Protein AF-A0A535GN02-F1 (afdb_monomer)

Radius of gyration: 14.72 Å; Cα contacts (8 Å, |Δi|>4): 194; chains: 1; bounding box: 37×30×34 Å

Mean predicted aligned error: 3.52 Å

Nearest PDB structures (foldseek):
  8jsv-assembly5_J  TM=8.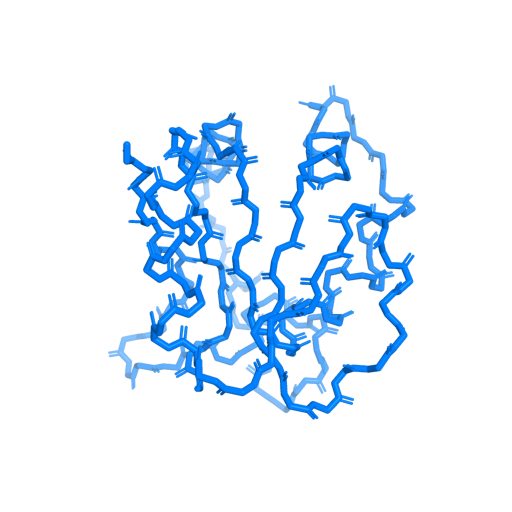500E-01  e=1.283E-09  Leptospira interrogans serovar Pomona
  5ecx-assembly1_B  TM=6.253E-01  e=2.350E-04  Klebsiella pneumoniae
  8e4f-assembly1_A  TM=6.408E-01  e=5.721E-03  Wuchereria bancrofti
  8wgm-assembly1_A  TM=6.566E-01  e=9.027E-03  Plasmodium falciparum VS/1
  8jfd-assembly1_A  TM=4.266E-01  e=1.028E-02  Plasmodium falciparum

Foldseek 3Di:
DEDEDEDFDADPVGDGPACCCLLVDPPHVVVVVDDPPPVNVVVVLVVLVQAQEEEEEPSVLVSCLVPLVPDDDPSCSSVSVLPHAYEYEDPPDDDRPRPNYDYDDDPPVVVVVVVRVPDYTYHYYHDDPD

pLDDT: mean 92.56, std 4.58, range [66.94, 98.44]

Solvent-accessible surface area (backbone atoms only — not comparable to full-atom values): 7528 Å² total; per-residue (Å²): 95,33,45,80,41,82,53,77,67,67,47,98,89,68,53,56,66,38,39,73,30,79,71,68,48,99,71,32,30,61,53,66,77,53,84,66,55,76,66,46,52,47,47,57,51,55,50,60,69,62,38,52,28,40,41,28,22,55,66,48,44,52,47,44,52,77,50,45,84,80,46,81,57,96,86,44,56,33,59,50,63,54,67,30,45,31,41,31,52,38,91,78,78,85,78,80,83,48,67,57,59,44,75,46,60,82,62,58,69,60,53,52,51,52,48,32,55,74,33,68,56,27,33,36,26,73,29,49,99,120

Secondary structure (DSSP, 8-state):
--EEEE-----TT---S-TTSTT--TT--SGGGS--HHHHHHHHHHHHHHEEEEEEEHHHHHHHHHHGGG---TTSHHHHHHHS-EEEE-SS-----STTEEEE-S-HHHHHHHHHHH--SEEEE-----

Structure (mmCIF, N/CA/C/O backbone):
data_AF-A0A535GN02-F1
#
_entry.id   AF-A0A535GN02-F1
#
loop_
_atom_site.group_PDB
_atom_site.id
_atom_site.type_symbol
_atom_site.label_atom_id
_atom_site.label_alt_id
_atom_site.label_comp_id
_atom_site.label_asym_id
_atom_site.label_entity_id
_atom_site.label_seq_id
_atom_site.pdbx_PDB_ins_code
_atom_site.Cartn_x
_atom_site.Cartn_y
_atom_site.Car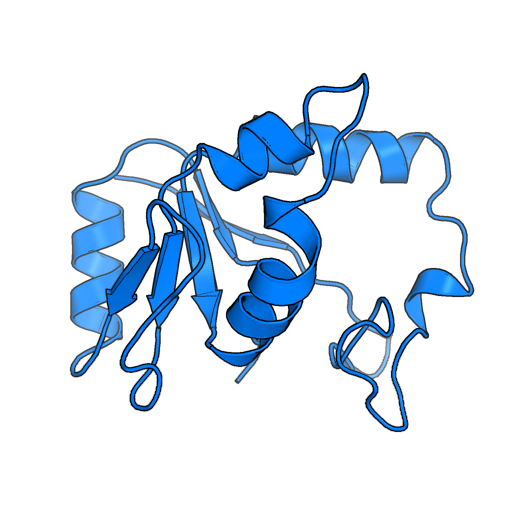tn_z
_atom_site.occupancy
_atom_site.B_iso_or_equiv
_atom_site.auth_seq_id
_atom_site.auth_comp_id
_atom_site.auth_asym_id
_atom_site.auth_atom_id
_atom_site.pdbx_PDB_model_num
ATOM 1 N N . MET A 1 1 ? -12.490 14.076 8.688 1.00 87.06 1 MET A N 1
ATOM 2 C CA . MET A 1 1 ? -12.751 12.905 7.842 1.00 87.06 1 MET A CA 1
ATOM 3 C C . MET A 1 1 ? -11.614 12.779 6.851 1.00 87.06 1 MET A C 1
ATOM 5 O O . MET A 1 1 ? -11.317 13.751 6.163 1.00 87.06 1 MET A O 1
ATOM 9 N N . GLY A 1 2 ? -10.966 11.622 6.834 1.00 94.69 2 GLY A N 1
ATOM 10 C CA . GLY A 1 2 ? -9.912 11.276 5.897 1.00 94.69 2 GLY A CA 1
ATOM 11 C C . GLY A 1 2 ? -10.443 11.029 4.486 1.00 94.69 2 GLY A C 1
ATOM 12 O O . GLY A 1 2 ? -11.639 10.800 4.260 1.00 94.69 2 GLY A O 1
ATOM 13 N N . ARG A 1 3 ? -9.529 11.088 3.524 1.00 97.06 3 ARG A N 1
ATOM 14 C CA . ARG A 1 3 ? -9.770 10.823 2.109 1.00 97.06 3 ARG A CA 1
ATOM 15 C C . ARG A 1 3 ? -9.206 9.450 1.776 1.00 97.06 3 ARG A C 1
ATOM 17 O O . ARG A 1 3 ? -8.031 9.203 2.009 1.00 97.06 3 ARG A O 1
ATOM 24 N N . ILE A 1 4 ? -10.041 8.568 1.237 1.00 96.75 4 ILE A N 1
ATOM 25 C CA . ILE A 1 4 ? -9.568 7.285 0.709 1.00 96.75 4 ILE A CA 1
ATOM 26 C C . ILE A 1 4 ? -9.008 7.545 -0.686 1.00 96.75 4 ILE A C 1
ATOM 28 O O . ILE A 1 4 ? -9.685 8.159 -1.515 1.00 96.75 4 ILE A O 1
ATOM 32 N N . VAL A 1 5 ? -7.778 7.102 -0.915 1.00 97.06 5 VAL A N 1
ATOM 33 C CA . VAL A 1 5 ? -7.063 7.228 -2.186 1.00 97.06 5 VAL A CA 1
ATOM 34 C C . VAL A 1 5 ? -6.751 5.827 -2.668 1.00 97.06 5 VAL A C 1
ATOM 36 O O . VAL A 1 5 ? -6.066 5.087 -1.974 1.00 97.06 5 VAL A O 1
ATOM 39 N N . VAL A 1 6 ? -7.281 5.453 -3.826 1.00 95.62 6 VAL A N 1
ATOM 40 C CA . VAL A 1 6 ? -6.993 4.159 -4.447 1.00 95.62 6 VAL A CA 1
ATOM 41 C C . VAL A 1 6 ? -5.963 4.391 -5.538 1.00 95.62 6 VAL A C 1
ATOM 43 O O . VAL A 1 6 ? -6.206 5.197 -6.437 1.00 95.62 6 VAL A O 1
ATOM 46 N N . SER A 1 7 ? -4.831 3.703 -5.437 1.00 94.25 7 SER A N 1
ATOM 47 C CA . SER A 1 7 ? -3.739 3.776 -6.400 1.00 94.25 7 SER A CA 1
ATOM 48 C C . SER A 1 7 ? -3.278 2.379 -6.760 1.00 94.25 7 SER A C 1
ATOM 50 O O . SER A 1 7 ? -2.771 1.641 -5.917 1.00 94.25 7 SER A O 1
ATOM 52 N N . GLU A 1 8 ? -3.512 2.013 -8.015 1.00 91.00 8 GLU A N 1
ATOM 53 C CA . GLU A 1 8 ? -3.422 0.641 -8.493 1.00 91.00 8 GLU A CA 1
ATOM 54 C C . GLU A 1 8 ? -2.710 0.595 -9.841 1.00 91.00 8 GLU A C 1
ATOM 56 O O . GLU A 1 8 ? -2.945 1.420 -10.729 1.00 91.00 8 GLU A O 1
ATOM 61 N N . PHE A 1 9 ? -1.888 -0.434 -10.016 1.00 91.88 9 PHE A N 1
ATOM 62 C CA . PHE A 1 9 ? -1.456 -0.860 -11.337 1.00 91.88 9 PHE A CA 1
ATOM 63 C C . PHE A 1 9 ? -2.583 -1.662 -11.986 1.00 91.88 9 PHE A C 1
ATOM 65 O O . PHE A 1 9 ? -3.100 -2.601 -11.385 1.00 91.88 9 PHE A O 1
ATOM 72 N N . VAL A 1 10 ? -2.938 -1.332 -13.229 1.00 93.00 10 VAL A N 1
ATOM 73 C CA . VAL A 1 10 ? -3.950 -2.075 -13.988 1.00 93.00 10 VAL A CA 1
ATOM 74 C C . VAL A 1 10 ? -3.559 -2.198 -15.461 1.00 93.00 10 VAL A C 1
ATOM 76 O O . VAL A 1 10 ? -3.120 -1.229 -16.083 1.00 93.00 10 VAL A O 1
ATOM 79 N N . THR A 1 11 ? -3.694 -3.395 -16.029 1.00 92.75 11 THR A N 1
ATOM 80 C CA . THR A 1 11 ? -3.584 -3.611 -17.478 1.00 92.75 11 THR A CA 1
ATOM 81 C C . THR A 1 11 ? -4.845 -3.126 -18.202 1.00 92.75 11 THR A C 1
ATOM 83 O O . THR A 1 11 ? -5.896 -2.928 -17.597 1.00 92.75 11 THR A O 1
ATOM 86 N N . VAL A 1 12 ? -4.783 -2.964 -19.528 1.00 94.62 12 VAL A N 1
ATOM 87 C CA . VAL A 1 12 ? -5.938 -2.509 -20.335 1.00 94.62 12 VAL A CA 1
ATOM 88 C C . VAL A 1 12 ? -7.145 -3.454 -20.218 1.00 94.62 12 VAL A C 1
ATOM 90 O O . VAL A 1 12 ? -8.288 -3.009 -20.280 1.00 94.62 12 VAL A O 1
ATOM 93 N N . ASP A 1 13 ? -6.900 -4.747 -20.017 1.00 93.75 13 ASP A N 1
ATOM 94 C CA . ASP A 1 13 ? -7.910 -5.790 -19.821 1.00 93.75 13 ASP A CA 1
ATOM 95 C C . ASP A 1 13 ? -8.261 -6.050 -18.342 1.00 93.75 13 ASP A C 1
ATOM 97 O O . ASP A 1 13 ? -9.014 -6.975 -18.040 1.00 93.75 13 ASP A O 1
ATOM 101 N N . GLY A 1 14 ? -7.780 -5.209 -17.419 1.00 92.19 14 GLY A N 1
ATOM 102 C CA . GLY A 1 14 ? -8.243 -5.172 -16.028 1.00 92.19 14 GLY A CA 1
ATOM 103 C C . GLY A 1 14 ? -7.490 -6.072 -15.044 1.00 92.19 14 GLY A C 1
ATOM 104 O O . GLY A 1 14 ? -8.024 -6.387 -13.981 1.00 92.19 14 GLY A O 1
ATOM 105 N N . VAL A 1 15 ? -6.265 -6.495 -15.355 1.00 90.81 15 VAL A N 1
ATOM 106 C CA . VAL A 1 15 ? -5.420 -7.290 -14.451 1.00 90.81 15 VAL A CA 1
ATOM 107 C C . VAL A 1 15 ? -4.636 -6.370 -13.512 1.00 90.81 15 VAL A C 1
ATOM 109 O O . VAL A 1 15 ? -3.922 -5.479 -13.960 1.00 90.81 15 VAL A O 1
ATOM 112 N N . MET A 1 16 ? -4.755 -6.619 -12.205 1.00 91.25 16 MET A N 1
ATOM 113 C CA . MET A 1 16 ? -4.037 -5.911 -11.126 1.00 91.25 16 MET A CA 1
ATOM 114 C C . MET A 1 16 ? -3.150 -6.859 -10.303 1.00 91.25 16 MET A C 1
ATOM 116 O O . MET A 1 16 ? -2.490 -6.445 -9.358 1.00 91.25 16 MET A O 1
ATOM 120 N N . GLU A 1 17 ? -3.171 -8.156 -10.619 1.00 89.94 17 GLU A N 1
ATOM 121 C CA . GLU A 1 17 ? -2.462 -9.191 -9.866 1.00 89.94 17 GLU A CA 1
ATOM 122 C C . GLU A 1 17 ? -0.945 -8.992 -9.983 1.00 89.94 17 GLU A C 1
ATOM 124 O O . GLU A 1 17 ? -0.412 -8.927 -11.092 1.00 89.94 17 GLU A O 1
ATOM 129 N N . ASP A 1 18 ? -0.274 -8.906 -8.829 1.00 89.25 18 ASP A N 1
ATOM 130 C CA . ASP A 1 18 ? 1.184 -8.987 -8.671 1.00 89.25 18 ASP A CA 1
ATOM 131 C C . ASP A 1 18 ? 1.999 -8.134 -9.672 1.00 89.25 18 ASP A C 1
ATOM 133 O O . ASP A 1 18 ? 2.887 -8.645 -10.363 1.00 89.25 18 ASP A O 1
ATOM 137 N N . PRO A 1 19 ? 1.736 -6.818 -9.784 1.00 91.50 19 PRO A N 1
ATOM 138 C CA . PRO A 1 19 ? 2.312 -5.977 -10.836 1.00 91.50 19 PRO A CA 1
ATOM 139 C C . PRO A 1 19 ? 3.841 -5.947 -10.812 1.00 91.50 19 PRO A C 1
ATOM 141 O O . PRO A 1 19 ? 4.481 -5.919 -11.863 1.00 91.50 19 PRO A O 1
ATOM 144 N N . VAL A 1 20 ? 4.428 -6.005 -9.615 1.00 87.56 20 VAL A N 1
ATOM 145 C CA . VAL A 1 20 ? 5.879 -5.955 -9.387 1.00 87.56 20 VAL A CA 1
ATOM 146 C C . VAL A 1 20 ? 6.520 -7.334 -9.183 1.00 87.56 20 VAL A C 1
ATOM 148 O O . VAL A 1 20 ? 7.737 -7.422 -9.049 1.00 87.56 20 VAL A O 1
ATOM 151 N N . GLY A 1 21 ? 5.734 -8.415 -9.174 1.00 87.44 21 GLY A N 1
ATOM 152 C CA . GLY A 1 21 ? 6.230 -9.796 -9.111 1.00 87.44 21 GLY A CA 1
ATOM 153 C C . GLY A 1 21 ? 6.652 -10.287 -7.721 1.00 87.44 21 GLY A C 1
ATOM 154 O O . GLY A 1 21 ? 7.190 -11.391 -7.603 1.00 87.44 21 GLY A O 1
ATOM 155 N N . SER A 1 22 ? 6.446 -9.496 -6.663 1.00 80.12 22 SER A N 1
ATOM 156 C CA . SER A 1 22 ? 6.836 -9.864 -5.295 1.00 80.12 22 SER A CA 1
ATOM 157 C C . SER A 1 22 ? 5.970 -10.986 -4.715 1.00 80.12 22 SER A C 1
ATOM 159 O O . SER A 1 22 ? 6.437 -11.740 -3.859 1.00 80.12 22 SER A O 1
ATOM 161 N N . GLU A 1 23 ? 4.742 -11.157 -5.211 1.00 81.00 23 GLU A N 1
ATOM 162 C CA . GLU A 1 23 ? 3.825 -12.211 -4.765 1.00 81.00 23 GLU A CA 1
ATOM 163 C C . GLU A 1 23 ? 4.085 -13.561 -5.464 1.00 81.00 23 GLU A C 1
ATOM 165 O O . GLU A 1 23 ? 3.508 -14.578 -5.068 1.00 81.00 23 GLU A O 1
ATOM 170 N N . LYS A 1 24 ? 5.001 -13.596 -6.448 1.00 82.50 24 LYS A N 1
ATOM 171 C CA . LYS A 1 24 ? 5.447 -14.790 -7.197 1.00 82.50 24 LYS A CA 1
ATOM 172 C C . LYS A 1 24 ? 4.302 -15.544 -7.874 1.00 82.50 24 LYS A C 1
ATOM 174 O O . LYS A 1 24 ? 4.306 -16.776 -7.954 1.00 82.50 24 LYS A O 1
ATOM 179 N N . THR A 1 25 ? 3.312 -14.808 -8.355 1.00 85.00 25 THR A N 1
ATOM 180 C CA . THR A 1 25 ? 2.207 -15.377 -9.125 1.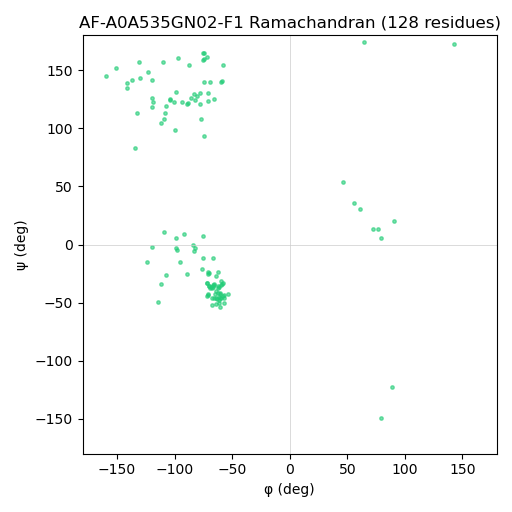00 85.00 25 THR A CA 1
ATOM 181 C C . THR A 1 25 ? 2.670 -15.745 -10.534 1.00 85.00 25 THR A C 1
ATOM 183 O O . THR A 1 25 ? 3.664 -15.228 -11.046 1.00 85.00 25 THR A O 1
ATOM 186 N N . THR A 1 26 ? 1.933 -16.626 -11.215 1.00 86.25 26 THR A N 1
ATOM 187 C CA . THR A 1 26 ? 2.260 -17.028 -12.595 1.00 86.25 26 THR A CA 1
ATOM 188 C C . THR A 1 26 ? 2.211 -15.857 -13.585 1.00 86.25 26 THR A C 1
ATOM 190 O O . THR A 1 26 ? 2.847 -15.924 -14.633 1.00 86.25 26 THR A O 1
ATOM 193 N N . ARG A 1 27 ? 1.460 -14.794 -13.270 1.00 83.12 27 ARG A N 1
ATOM 194 C CA . ARG A 1 27 ? 1.282 -13.608 -14.124 1.00 83.12 27 ARG A CA 1
ATOM 195 C C . ARG A 1 27 ? 1.976 -12.359 -13.573 1.00 83.12 27 ARG A C 1
ATOM 197 O O . ARG A 1 27 ? 1.722 -11.270 -14.075 1.00 83.12 27 ARG A O 1
ATOM 204 N N . GLY A 1 28 ? 2.824 -12.506 -12.558 1.00 90.12 28 GLY A N 1
ATOM 205 C CA . GLY A 1 28 ? 3.436 -11.383 -11.860 1.00 90.12 28 GLY A CA 1
ATOM 206 C C . GLY A 1 28 ? 4.545 -10.675 -12.637 1.00 90.12 28 GLY A C 1
ATOM 207 O O . GLY A 1 28 ? 5.094 -11.193 -13.609 1.00 90.12 28 GLY A O 1
ATOM 208 N N . GLY A 1 29 ? 4.898 -9.475 -12.179 1.00 91.88 29 GLY A N 1
ATOM 209 C CA . GLY A 1 29 ? 6.038 -8.702 -12.682 1.00 91.88 29 GLY A CA 1
ATOM 210 C C . GLY A 1 29 ? 5.794 -8.020 -14.026 1.00 91.88 29 GLY A C 1
ATOM 211 O O . GLY A 1 29 ? 6.741 -7.563 -14.667 1.00 91.88 29 GLY A O 1
ATOM 212 N N . TRP A 1 30 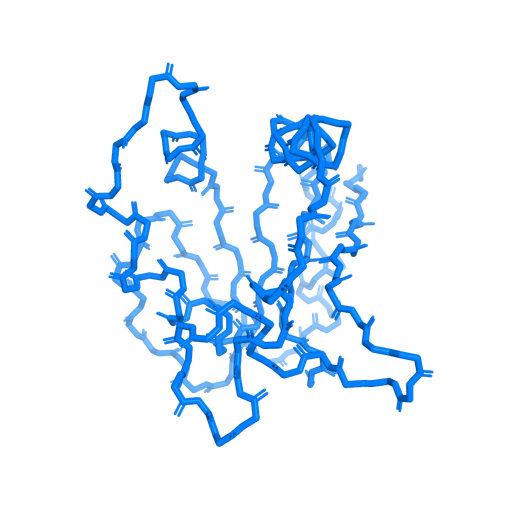? 4.543 -7.951 -14.480 1.00 93.31 30 TRP A N 1
ATOM 213 C CA . TRP A 1 30 ? 4.191 -7.337 -15.757 1.00 93.31 30 TRP A CA 1
ATOM 214 C C . TRP A 1 30 ? 4.454 -5.825 -15.775 1.00 93.31 30 TRP A C 1
ATOM 216 O O . TRP A 1 30 ? 4.896 -5.307 -16.798 1.00 93.31 30 TRP A O 1
ATOM 226 N N . ALA A 1 31 ? 4.261 -5.114 -14.658 1.00 92.50 31 ALA A N 1
ATOM 227 C CA . ALA A 1 31 ? 4.501 -3.671 -14.598 1.00 92.50 31 ALA A CA 1
ATOM 228 C C . ALA A 1 31 ? 6.002 -3.352 -14.629 1.00 92.50 31 ALA A C 1
ATOM 230 O O . ALA A 1 31 ? 6.415 -2.370 -15.239 1.00 92.50 31 ALA A O 1
ATOM 231 N N . SER A 1 32 ? 6.833 -4.222 -14.044 1.00 88.94 32 SER A N 1
ATOM 232 C CA . SER A 1 32 ? 8.297 -4.087 -14.031 1.00 88.94 32 SER A CA 1
ATOM 233 C C . SER A 1 32 ? 8.951 -4.223 -15.411 1.00 88.94 32 SER A C 1
ATOM 235 O O . SER A 1 32 ? 10.128 -3.899 -15.556 1.00 88.94 32 SER A O 1
ATOM 237 N N . GLN A 1 33 ? 8.214 -4.680 -16.428 1.00 90.81 33 GLN A N 1
ATOM 238 C CA . GLN A 1 33 ? 8.691 -4.737 -17.816 1.00 90.81 33 GLN A CA 1
ATOM 239 C C . GLN A 1 33 ? 8.7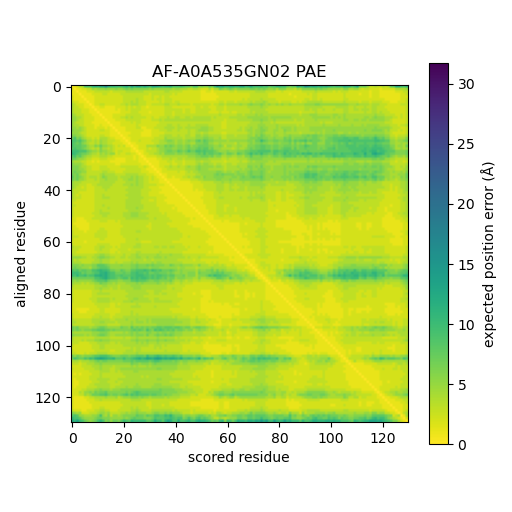11 -3.358 -18.490 1.00 90.81 33 GLN A C 1
ATOM 241 O O . GLN A 1 33 ? 9.291 -3.204 -19.565 1.00 90.81 33 GLN A O 1
ATOM 246 N N . PHE A 1 34 ? 8.095 -2.353 -17.864 1.00 90.38 34 PHE A N 1
ATOM 247 C CA . PHE A 1 34 ? 7.973 -1.005 -18.397 1.00 90.38 34 PHE A CA 1
ATOM 248 C C . PHE A 1 34 ? 8.636 0.004 -17.463 1.00 90.38 34 PHE A C 1
ATOM 250 O O . PHE A 1 34 ? 8.528 -0.075 -16.240 1.00 90.38 34 PHE A O 1
ATOM 257 N N . SER A 1 35 ? 9.300 1.000 -18.048 1.00 89.94 35 SER A N 1
ATOM 258 C CA . SER A 1 35 ? 9.730 2.175 -17.293 1.00 89.94 35 SER A CA 1
ATOM 259 C C . SER A 1 35 ? 8.572 3.160 -17.189 1.00 89.94 35 SER A C 1
ATOM 261 O O . SER A 1 35 ? 7.979 3.525 -18.203 1.00 89.94 35 SER A O 1
ATOM 263 N N . ARG A 1 36 ? 8.287 3.628 -15.969 1.00 87.44 36 ARG A N 1
ATOM 264 C CA . ARG A 1 36 ? 7.333 4.722 -15.724 1.00 87.44 36 ARG A CA 1
ATOM 265 C C . ARG A 1 36 ? 7.954 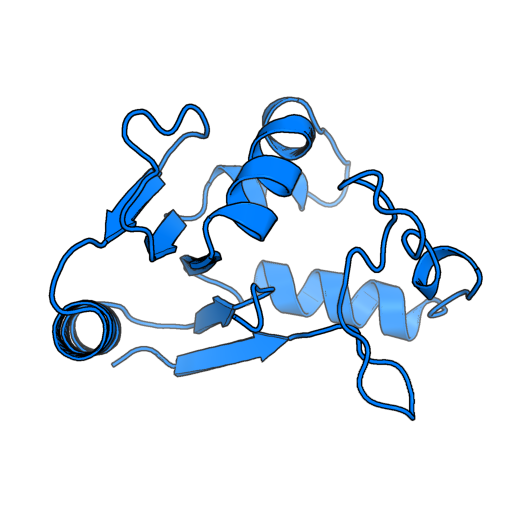6.117 -15.877 1.00 87.44 36 ARG A C 1
ATOM 267 O O . ARG A 1 36 ? 7.257 7.119 -15.746 1.00 87.44 36 ARG A O 1
ATOM 274 N N . GLY A 1 37 ? 9.250 6.173 -16.196 1.00 93.75 37 GLY A N 1
ATOM 275 C CA . GLY A 1 37 ? 10.016 7.402 -16.378 1.00 93.75 37 GLY A CA 1
ATOM 276 C C . GLY A 1 37 ? 10.154 8.247 -15.101 1.00 93.75 37 GLY A C 1
ATOM 277 O O . GLY A 1 37 ? 9.530 7.953 -14.081 1.00 93.75 37 GLY A O 1
ATOM 278 N N . PRO A 1 38 ? 10.938 9.340 -15.155 1.00 93.31 38 PRO A N 1
ATOM 279 C CA . PRO A 1 38 ? 11.180 10.193 -13.989 1.00 93.31 38 PRO A CA 1
ATOM 280 C C . PRO A 1 38 ? 9.903 1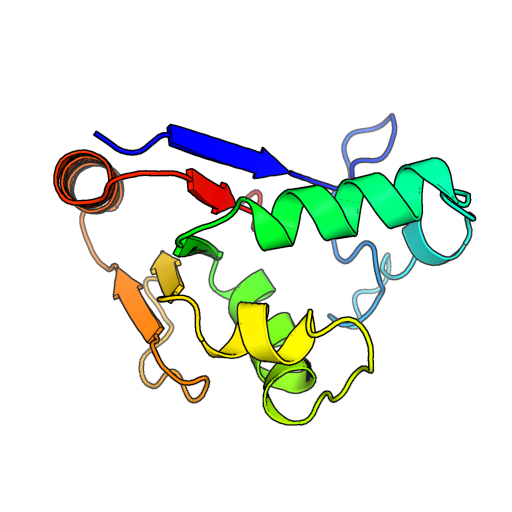0.797 -13.388 1.00 93.31 38 PRO A C 1
ATOM 282 O O . PRO A 1 38 ? 9.805 10.963 -12.175 1.00 93.31 38 PRO A O 1
ATOM 285 N N . GLU A 1 39 ? 8.912 11.115 -14.225 1.00 93.81 39 GLU A N 1
ATOM 286 C CA . GLU A 1 39 ? 7.630 11.671 -13.775 1.00 93.81 39 GLU A CA 1
ATOM 287 C C . GLU A 1 39 ? 6.778 10.632 -13.041 1.00 93.81 39 GLU A C 1
ATOM 289 O O . GLU A 1 39 ? 6.238 10.933 -11.978 1.00 93.81 39 GLU A O 1
ATOM 294 N N . GLY A 1 40 ? 6.696 9.399 -13.553 1.00 90.81 40 GLY A N 1
ATOM 295 C CA . GLY A 1 40 ? 6.006 8.311 -12.861 1.00 90.81 40 GLY A CA 1
ATOM 296 C C . GLY A 1 40 ? 6.719 7.910 -11.571 1.00 90.81 40 GLY A C 1
ATOM 297 O O . GLY A 1 40 ? 6.072 7.578 -10.576 1.00 90.81 40 GLY A O 1
ATOM 298 N N . ASP A 1 41 ? 8.052 7.976 -11.549 1.00 88.31 41 ASP A N 1
ATOM 299 C CA . ASP A 1 41 ? 8.832 7.740 -10.336 1.00 88.31 41 ASP A CA 1
ATOM 300 C C . ASP A 1 41 ? 8.535 8.790 -9.267 1.00 88.31 41 ASP A C 1
ATOM 302 O O . ASP A 1 41 ? 8.236 8.438 -8.120 1.00 88.31 41 ASP A O 1
ATOM 306 N N . LYS A 1 42 ? 8.518 10.063 -9.673 1.00 91.25 42 LYS A N 1
ATOM 307 C CA . LYS A 1 42 ? 8.129 11.185 -8.822 1.00 91.25 42 LYS A CA 1
ATOM 308 C C . LYS A 1 42 ? 6.689 11.063 -8.323 1.00 91.25 42 LYS A C 1
ATOM 310 O O . LYS A 1 42 ? 6.457 11.296 -7.143 1.00 91.25 42 LYS A O 1
ATOM 315 N N . PHE A 1 43 ? 5.746 10.671 -9.177 1.00 91.69 43 PHE A N 1
ATOM 316 C CA . PHE A 1 43 ? 4.347 10.488 -8.788 1.00 91.69 43 PHE A CA 1
ATOM 317 C C . PHE A 1 43 ? 4.199 9.485 -7.636 1.00 91.69 43 PHE A C 1
ATOM 319 O O . PHE A 1 43 ? 3.586 9.806 -6.623 1.00 91.69 43 PHE A O 1
ATOM 326 N N . THR A 1 44 ? 4.811 8.301 -7.744 1.00 88.62 44 THR A N 1
ATOM 327 C CA . THR A 1 44 ? 4.751 7.287 -6.675 1.00 88.62 44 THR A CA 1
ATOM 328 C C . THR A 1 44 ? 5.387 7.783 -5.378 1.00 88.62 44 THR A C 1
ATOM 330 O O . THR A 1 44 ? 4.893 7.484 -4.292 1.00 88.62 44 THR A O 1
ATOM 333 N N . LEU A 1 45 ? 6.484 8.542 -5.472 1.00 90.00 45 LEU A N 1
ATOM 334 C CA . LEU A 1 45 ? 7.108 9.141 -4.296 1.00 90.00 45 LEU A CA 1
ATOM 335 C C . LEU A 1 45 ? 6.172 10.161 -3.635 1.00 90.00 45 LEU A C 1
ATOM 337 O O . LEU A 1 45 ? 5.934 10.073 -2.432 1.00 90.00 45 LEU A O 1
ATOM 341 N N . ASP A 1 46 ? 5.630 11.101 -4.410 1.00 93.31 46 ASP A N 1
ATOM 342 C CA . ASP A 1 46 ? 4.740 12.154 -3.914 1.00 93.31 46 ASP A CA 1
ATOM 343 C C . ASP A 1 46 ? 3.460 11.559 -3.293 1.00 93.31 46 ASP A C 1
ATOM 345 O O . ASP A 1 46 ? 2.988 12.042 -2.261 1.00 93.31 46 ASP A O 1
ATOM 349 N N . GLU A 1 47 ? 2.935 10.475 -3.871 1.00 94.00 47 GLU A N 1
ATOM 350 C CA . GLU A 1 47 ? 1.784 9.736 -3.348 1.00 94.00 47 GLU A CA 1
ATOM 351 C C . GLU A 1 47 ? 2.054 9.169 -1.953 1.00 94.00 47 GLU A C 1
ATOM 353 O O . GLU A 1 47 ? 1.313 9.448 -1.009 1.00 94.00 47 GLU A O 1
ATOM 358 N N . VAL A 1 48 ? 3.139 8.409 -1.790 1.00 93.00 48 VAL A N 1
ATOM 359 C CA . VAL A 1 48 ? 3.468 7.812 -0.490 1.00 93.00 48 VAL A CA 1
ATOM 360 C C . VAL A 1 48 ? 3.811 8.889 0.541 1.00 93.00 48 VAL A C 1
ATOM 362 O O . VAL A 1 48 ? 3.487 8.736 1.718 1.00 93.00 48 VAL A O 1
ATOM 365 N N . GLN A 1 49 ? 4.433 9.996 0.128 1.00 93.69 49 GLN A N 1
ATOM 366 C CA . GLN A 1 49 ? 4.714 11.117 1.030 1.00 93.69 49 GLN A CA 1
ATOM 367 C C . GLN A 1 49 ? 3.436 11.814 1.515 1.00 93.69 49 GLN A C 1
ATOM 369 O O . GLN A 1 49 ? 3.369 12.202 2.687 1.00 93.69 49 GLN A O 1
ATOM 374 N N . SER A 1 50 ? 2.424 11.917 0.650 1.00 94.62 50 SER A N 1
ATOM 375 C CA . SER A 1 50 ? 1.115 12.510 0.963 1.00 94.62 50 SER A CA 1
ATOM 376 C C . SER A 1 50 ? 0.216 11.588 1.792 1.00 94.62 50 SER A C 1
ATOM 378 O O . SER A 1 50 ? -0.694 12.070 2.460 1.00 94.62 50 SER A O 1
ATOM 380 N N . ALA A 1 51 ? 0.478 10.278 1.784 1.00 96.75 51 ALA A N 1
ATOM 381 C CA . ALA A 1 51 ? -0.270 9.303 2.565 1.00 96.75 51 ALA A CA 1
ATOM 382 C C . ALA A 1 51 ? -0.014 9.444 4.075 1.00 96.75 51 ALA A C 1
ATOM 384 O O . ALA A 1 51 ? 1.120 9.620 4.528 1.00 96.75 51 ALA A O 1
ATOM 385 N N . ASP A 1 52 ? -1.067 9.299 4.875 1.00 97.06 52 ASP A N 1
ATOM 386 C CA . ASP A 1 52 ? -0.991 9.289 6.342 1.00 97.06 52 ASP A CA 1
ATOM 387 C C . ASP A 1 52 ? -1.221 7.888 6.910 1.00 97.06 52 ASP A C 1
ATOM 389 O O . ASP A 1 52 ? -0.750 7.561 7.998 1.00 97.06 52 ASP A O 1
ATOM 393 N N . VAL A 1 53 ? -1.954 7.056 6.171 1.00 97.62 53 VAL A N 1
ATOM 394 C CA . VAL A 1 53 ? -2.387 5.725 6.585 1.00 97.62 53 VAL A CA 1
ATOM 395 C C . VAL A 1 53 ? -2.312 4.777 5.394 1.00 97.62 53 VAL A C 1
ATOM 397 O O . VAL A 1 53 ? -2.750 5.121 4.299 1.00 97.62 53 VAL A O 1
ATOM 400 N N . LEU A 1 54 ? -1.847 3.549 5.625 1.00 97.88 54 LEU A N 1
ATOM 401 C CA . LEU A 1 54 ? -2.001 2.450 4.671 1.00 97.88 54 LEU A CA 1
ATOM 402 C C . LEU A 1 54 ? -3.268 1.658 5.006 1.00 97.88 54 LEU A C 1
ATOM 404 O O . LEU A 1 54 ? -3.399 1.136 6.114 1.00 97.88 54 LEU A O 1
ATOM 408 N N . LEU A 1 55 ? -4.193 1.546 4.058 1.00 97.62 55 LEU A N 1
ATOM 409 C CA . LEU A 1 55 ? -5.386 0.706 4.158 1.00 97.62 55 LEU A CA 1
ATOM 410 C C . LEU A 1 55 ? -5.257 -0.438 3.150 1.00 97.62 55 LEU A C 1
ATOM 412 O O . LEU A 1 55 ? -5.397 -0.229 1.950 1.00 97.62 55 LEU A O 1
ATOM 416 N N . LEU A 1 56 ? -4.957 -1.641 3.640 1.00 97.00 56 LEU A N 1
ATOM 417 C CA . LEU A 1 56 ? -4.511 -2.753 2.802 1.00 97.00 56 LEU A CA 1
ATOM 418 C C . LEU A 1 56 ? -5.397 -3.992 2.941 1.00 97.00 56 LEU A C 1
ATOM 420 O O . LEU A 1 56 ? -5.898 -4.319 4.017 1.00 97.00 56 LEU A O 1
ATOM 424 N N . GLY A 1 57 ? -5.514 -4.749 1.858 1.00 95.50 57 GLY A N 1
ATOM 425 C CA . GLY A 1 57 ? -5.929 -6.146 1.892 1.00 95.50 57 GLY A CA 1
ATOM 426 C C . GLY A 1 57 ? -4.800 -7.050 2.395 1.00 95.50 57 GLY A C 1
ATOM 427 O O . GLY A 1 57 ? -3.615 -6.717 2.323 1.00 95.50 57 GLY A O 1
ATOM 428 N N . ARG A 1 58 ? -5.156 -8.244 2.888 1.00 94.38 58 ARG A N 1
ATOM 429 C CA . ARG A 1 58 ? -4.187 -9.214 3.435 1.00 94.38 58 ARG A CA 1
ATOM 430 C C . ARG A 1 58 ? -3.037 -9.549 2.473 1.00 94.38 58 ARG A C 1
ATOM 432 O O . ARG A 1 58 ? -1.913 -9.690 2.939 1.00 94.38 58 ARG A O 1
ATOM 439 N N . LYS A 1 59 ? -3.314 -9.750 1.179 1.00 91.44 59 LYS A N 1
ATOM 440 C CA . LYS A 1 59 ? -2.308 -10.214 0.205 1.00 91.44 59 LYS A CA 1
ATOM 441 C C . LYS A 1 59 ? -1.235 -9.156 -0.033 1.00 91.44 59 LYS A C 1
ATOM 443 O O . LYS A 1 59 ? -0.065 -9.425 0.222 1.00 91.44 59 LYS A O 1
ATOM 448 N N . THR A 1 60 ? -1.664 -7.937 -0.348 1.00 92.44 60 THR A N 1
ATOM 449 C CA . THR A 1 60 ? -0.779 -6.773 -0.469 1.00 92.44 60 THR A CA 1
ATOM 450 C C . THR A 1 60 ? 0.006 -6.535 0.824 1.00 92.44 60 THR A C 1
ATOM 452 O O . THR A 1 60 ? 1.219 -6.349 0.779 1.00 92.44 60 THR A O 1
ATOM 455 N N . TYR A 1 61 ? -0.647 -6.629 1.993 1.00 95.00 61 TYR A N 1
ATOM 456 C CA . TYR A 1 61 ? 0.042 -6.519 3.283 1.00 95.00 61 TYR A CA 1
ATOM 457 C C . TYR A 1 61 ? 1.170 -7.545 3.438 1.00 95.00 61 TYR A C 1
ATOM 459 O O . TYR A 1 61 ? 2.257 -7.176 3.859 1.00 95.00 61 TYR A O 1
ATOM 467 N N . GLN A 1 62 ? 0.935 -8.816 3.104 1.00 92.94 62 GLN A N 1
ATOM 468 C CA . GLN A 1 62 ? 1.950 -9.865 3.238 1.00 92.94 62 GLN A CA 1
ATOM 469 C C . GLN A 1 62 ? 3.142 -9.632 2.307 1.00 92.94 62 GLN A C 1
ATOM 471 O O . GLN A 1 62 ? 4.280 -9.772 2.747 1.00 92.94 62 GLN A O 1
ATOM 476 N N . GLY A 1 63 ? 2.889 -9.233 1.056 1.00 90.38 63 GLY A N 1
ATOM 477 C CA . GLY A 1 63 ? 3.955 -8.862 0.125 1.00 90.38 63 GLY A CA 1
ATOM 478 C C . GLY A 1 63 ? 4.772 -7.677 0.641 1.00 90.38 63 GLY A C 1
ATOM 479 O O . GLY A 1 63 ? 5.997 -7.694 0.598 1.00 90.38 63 GLY A O 1
ATOM 480 N N . TYR A 1 64 ? 4.108 -6.670 1.211 1.00 92.31 64 TYR A N 1
ATOM 481 C CA . TYR A 1 64 ? 4.795 -5.514 1.776 1.00 92.31 64 TYR A CA 1
ATOM 482 C C . TYR A 1 64 ? 5.562 -5.845 3.062 1.00 92.31 64 TYR A C 1
ATOM 484 O O . TYR A 1 64 ? 6.699 -5.408 3.222 1.00 92.31 64 TYR A O 1
ATOM 492 N N . ALA A 1 65 ? 4.974 -6.631 3.961 1.00 94.00 65 ALA A N 1
ATOM 493 C CA . ALA A 1 65 ? 5.586 -7.033 5.222 1.00 94.00 65 ALA A CA 1
ATOM 494 C C . ALA A 1 65 ? 6.843 -7.896 5.021 1.00 94.00 65 ALA A C 1
ATOM 496 O O . ALA A 1 65 ? 7.733 -7.859 5.864 1.00 94.00 65 ALA A O 1
ATOM 497 N N . ALA A 1 66 ? 6.941 -8.632 3.909 1.00 90.75 66 ALA A N 1
ATOM 498 C CA . ALA A 1 66 ? 8.141 -9.389 3.554 1.00 90.75 66 ALA A CA 1
ATOM 499 C C . ALA A 1 66 ? 9.324 -8.498 3.125 1.00 90.75 66 ALA A C 1
ATOM 501 O O . ALA A 1 66 ? 10.474 -8.901 3.280 1.00 90.75 66 ALA A O 1
ATOM 502 N N . ASP A 1 67 ? 9.046 -7.294 2.617 1.00 88.31 67 ASP A N 1
ATOM 503 C CA . ASP A 1 67 ? 10.033 -6.467 1.920 1.00 88.31 67 ASP A CA 1
ATOM 504 C C . ASP A 1 67 ? 10.378 -5.167 2.664 1.00 88.31 67 ASP A C 1
ATOM 506 O O . ASP A 1 67 ? 11.548 -4.824 2.827 1.00 88.31 67 ASP A O 1
ATOM 510 N N . TRP A 1 68 ? 9.374 -4.400 3.094 1.00 92.62 68 TRP A N 1
ATOM 511 C CA . TRP A 1 68 ? 9.558 -3.038 3.610 1.00 92.62 68 TRP A CA 1
ATOM 512 C C . TRP A 1 68 ? 10.288 -2.916 4.953 1.00 92.62 68 TRP A C 1
ATOM 514 O O . TRP A 1 68 ? 11.062 -1.962 5.082 1.00 92.62 68 TRP A O 1
ATOM 524 N N . PRO A 1 69 ? 10.117 -3.819 5.941 1.00 93.56 69 PRO A N 1
ATOM 525 C CA . PRO A 1 69 ? 10.772 -3.667 7.243 1.00 93.56 69 PRO A CA 1
ATOM 526 C C . PRO A 1 69 ? 12.301 -3.575 7.173 1.00 93.56 69 PRO A C 1
ATOM 528 O O . PRO A 1 69 ? 12.910 -2.878 7.979 1.00 93.56 69 PRO A O 1
ATOM 531 N N . SER A 1 70 ? 12.922 -4.261 6.210 1.00 91.62 70 SER A N 1
ATOM 532 C CA . SER A 1 70 ? 14.378 -4.277 6.022 1.00 91.62 70 SER A CA 1
ATOM 533 C C . SER A 1 70 ? 14.880 -3.302 4.957 1.00 91.62 70 SER A C 1
ATOM 535 O O . SER A 1 70 ? 16.090 -3.201 4.754 1.00 91.62 70 SER A O 1
ATOM 537 N N . ARG A 1 71 ? 13.986 -2.613 4.237 1.00 90.88 71 ARG A N 1
ATOM 538 C CA . ARG A 1 71 ? 14.381 -1.672 3.182 1.00 90.88 71 ARG A CA 1
ATOM 539 C C . ARG A 1 71 ? 14.939 -0.385 3.780 1.00 90.88 71 ARG A C 1
ATOM 541 O O . ARG A 1 71 ? 14.400 0.166 4.737 1.00 90.88 71 ARG A O 1
ATOM 548 N N . THR A 1 72 ? 15.989 0.117 3.146 1.00 89.25 72 THR A N 1
ATOM 549 C CA . THR A 1 72 ? 16.551 1.444 3.381 1.00 89.25 72 THR A CA 1
ATOM 550 C C . THR A 1 72 ? 16.713 2.148 2.041 1.00 89.25 72 THR A C 1
ATOM 552 O O . THR A 1 72 ? 17.024 1.523 1.028 1.00 89.25 72 THR A O 1
ATOM 555 N N . ASP A 1 73 ? 16.474 3.452 2.028 1.00 86.25 73 ASP A N 1
ATOM 556 C CA . ASP A 1 73 ? 16.641 4.294 0.851 1.00 86.25 73 ASP A CA 1
ATOM 557 C C . ASP A 1 73 ? 16.995 5.722 1.272 1.00 86.25 73 ASP A C 1
ATOM 559 O O . ASP A 1 73 ? 16.612 6.183 2.349 1.00 86.25 73 ASP A O 1
ATOM 563 N N . GLU A 1 74 ? 17.725 6.429 0.410 1.00 83.94 74 GLU A N 1
ATOM 564 C CA . GLU A 1 74 ? 18.141 7.815 0.662 1.00 83.94 74 GLU A CA 1
ATOM 565 C C . GLU A 1 74 ? 16.969 8.807 0.594 1.00 83.94 74 GLU A C 1
ATOM 567 O O . GLU A 1 74 ? 17.028 9.874 1.201 1.00 83.94 74 GLU A O 1
ATOM 572 N N . ALA A 1 75 ? 15.889 8.454 -0.111 1.00 82.50 75 ALA A N 1
ATOM 573 C CA . ALA A 1 75 ? 14.719 9.309 -0.306 1.00 82.50 75 ALA A CA 1
ATOM 574 C C . ALA A 1 75 ? 13.726 9.275 0.877 1.00 82.50 75 ALA A C 1
ATOM 576 O O . ALA A 1 75 ? 12.733 10.006 0.870 1.00 82.50 75 ALA A O 1
ATOM 577 N N . GLY A 1 76 ? 13.978 8.449 1.900 1.00 86.81 76 GLY A N 1
ATOM 578 C CA . GLY A 1 76 ? 13.140 8.319 3.093 1.00 86.81 76 GLY A CA 1
ATOM 579 C C . GLY A 1 76 ? 11.806 7.597 2.867 1.00 86.81 76 GLY A C 1
ATOM 580 O O . GLY A 1 76 ? 10.933 7.637 3.739 1.00 86.81 76 GLY A O 1
ATOM 581 N N . LEU A 1 77 ? 11.625 6.927 1.728 1.00 89.12 77 LEU A N 1
ATOM 582 C CA . LEU A 1 77 ? 10.387 6.240 1.368 1.00 89.12 77 LEU A CA 1
ATOM 583 C C . LEU A 1 77 ? 10.104 5.051 2.294 1.00 89.12 77 LEU A C 1
ATOM 585 O O . LEU A 1 77 ? 8.996 4.905 2.807 1.00 89.12 77 LEU A O 1
ATOM 589 N N . ALA A 1 78 ? 11.108 4.220 2.558 1.00 92.06 78 ALA A N 1
ATOM 590 C CA . ALA A 1 78 ? 11.016 3.087 3.464 1.00 92.06 78 ALA A CA 1
ATOM 591 C C . ALA A 1 78 ? 10.749 3.550 4.896 1.00 92.06 78 ALA A C 1
ATOM 593 O O . ALA A 1 78 ? 9.904 2.973 5.579 1.00 92.06 78 ALA A O 1
ATOM 594 N N . ALA A 1 79 ? 11.392 4.636 5.336 1.00 93.12 79 ALA A N 1
ATOM 595 C CA . ALA A 1 79 ? 11.121 5.227 6.643 1.00 93.12 79 ALA A CA 1
ATOM 596 C C . ALA A 1 79 ? 9.654 5.680 6.759 1.00 93.12 79 ALA A C 1
ATOM 598 O O . ALA A 1 79 ? 8.988 5.345 7.740 1.00 93.12 79 ALA A O 1
ATOM 599 N N . LYS A 1 80 ? 9.121 6.364 5.737 1.00 94.94 80 LYS A N 1
ATOM 600 C CA . LYS A 1 80 ? 7.711 6.782 5.674 1.00 94.94 80 LYS A CA 1
ATOM 601 C C . LYS A 1 80 ? 6.757 5.582 5.692 1.00 94.94 80 LYS A C 1
ATOM 603 O O . LYS A 1 80 ? 5.857 5.537 6.531 1.00 94.94 80 LYS A O 1
ATOM 608 N N . MET A 1 81 ? 6.980 4.588 4.831 1.00 95.25 81 MET A N 1
ATOM 609 C CA . MET A 1 81 ? 6.175 3.360 4.760 1.00 95.25 81 MET A CA 1
ATOM 610 C C . MET A 1 81 ? 6.155 2.604 6.089 1.00 95.25 81 MET A C 1
ATOM 612 O O . MET A 1 81 ? 5.093 2.189 6.559 1.00 95.25 81 MET A O 1
ATOM 616 N N . ASN A 1 82 ? 7.312 2.459 6.735 1.00 95.94 82 ASN A N 1
ATOM 617 C CA . ASN A 1 82 ? 7.425 1.786 8.024 1.00 95.94 82 ASN A CA 1
ATOM 618 C C . ASN A 1 82 ? 6.764 2.602 9.147 1.00 95.94 82 ASN A C 1
ATOM 620 O O . ASN A 1 82 ? 6.081 2.019 9.986 1.00 95.94 82 ASN A O 1
ATOM 624 N N . ALA A 1 83 ? 6.860 3.934 9.138 1.00 95.94 83 ALA A N 1
ATOM 625 C CA . ALA A 1 83 ? 6.263 4.786 10.167 1.00 95.94 83 ALA A CA 1
ATOM 626 C C . ALA A 1 83 ? 4.724 4.846 10.119 1.00 95.94 83 ALA A C 1
ATOM 628 O O . ALA A 1 83 ? 4.095 4.887 11.177 1.00 95.94 83 ALA A O 1
ATOM 629 N N . MET A 1 84 ? 4.105 4.823 8.932 1.00 97.19 84 MET A N 1
ATOM 630 C CA . MET A 1 84 ? 2.647 4.970 8.799 1.00 97.19 84 MET A CA 1
ATOM 631 C C . MET A 1 84 ? 1.860 3.884 9.560 1.00 97.19 84 MET A C 1
ATOM 633 O O . MET A 1 84 ? 2.245 2.711 9.517 1.00 97.19 84 MET A O 1
ATOM 637 N N . PRO A 1 85 ? 0.731 4.215 10.213 1.00 97.69 85 PRO A N 1
ATOM 638 C CA . PRO A 1 85 ? -0.229 3.210 10.657 1.00 97.69 85 PRO A CA 1
ATOM 639 C C . PRO A 1 85 ? -0.770 2.410 9.464 1.00 97.69 85 PRO A C 1
ATOM 641 O O . PRO A 1 85 ? -1.047 2.959 8.396 1.00 97.69 85 PRO A O 1
ATOM 644 N N . LYS A 1 86 ? -0.932 1.100 9.659 1.00 98.06 86 LYS A N 1
ATOM 645 C CA . LYS A 1 86 ? -1.455 0.159 8.664 1.00 98.06 86 LYS A CA 1
ATOM 646 C C . LYS A 1 86 ? -2.733 -0.469 9.193 1.00 98.06 86 LYS A C 1
ATOM 648 O O . LYS A 1 86 ? -2.718 -1.122 10.234 1.00 98.06 86 LYS A O 1
ATOM 653 N N . TYR A 1 87 ? -3.824 -0.321 8.461 1.00 97.81 87 TYR A N 1
ATOM 654 C CA . TYR A 1 87 ? -5.076 -1.012 8.733 1.00 97.81 87 TYR A CA 1
ATOM 655 C C . TYR A 1 87 ? -5.279 -2.091 7.684 1.00 97.81 87 TYR A C 1
ATOM 657 O O . TYR A 1 87 ? -5.351 -1.801 6.492 1.00 97.81 87 TYR A O 1
ATOM 665 N N . VAL A 1 88 ? -5.349 -3.344 8.126 1.00 97.88 88 VAL A N 1
ATOM 666 C CA . VAL A 1 88 ? -5.435 -4.495 7.228 1.00 97.88 88 VAL A CA 1
ATOM 667 C C . VAL A 1 88 ? -6.826 -5.093 7.298 1.00 97.88 88 VAL A C 1
ATOM 669 O O . VAL A 1 88 ? -7.214 -5.653 8.322 1.00 97.88 88 VAL A O 1
ATOM 672 N N . VAL A 1 89 ? -7.574 -5.008 6.205 1.00 96.94 89 VAL A N 1
ATOM 673 C CA . VAL A 1 89 ? -8.899 -5.616 6.075 1.00 96.94 89 VAL A CA 1
ATOM 674 C C . VAL A 1 89 ? -8.717 -7.117 5.843 1.00 96.94 89 VAL A C 1
ATOM 676 O O . VAL A 1 89 ? -8.228 -7.550 4.797 1.00 96.94 89 VAL A O 1
ATOM 679 N N . SER A 1 90 ? -9.044 -7.939 6.847 1.00 96.44 90 SER A N 1
ATOM 680 C CA . SER A 1 90 ? -8.815 -9.386 6.772 1.00 96.44 90 SER A CA 1
ATOM 681 C C . SER A 1 90 ? -9.673 -10.194 7.747 1.00 96.44 90 SER A C 1
ATOM 683 O O . SER A 1 90 ? -9.913 -9.799 8.883 1.00 96.44 90 SER A O 1
ATOM 685 N N . ARG A 1 91 ? -10.085 -11.398 7.320 1.00 94.69 91 ARG A N 1
ATOM 686 C CA . ARG A 1 91 ? -10.688 -12.425 8.201 1.00 94.69 91 ARG A CA 1
ATOM 687 C C . ARG A 1 91 ? -9.679 -13.451 8.723 1.00 94.69 91 ARG A C 1
ATOM 689 O O . ARG A 1 91 ? -10.006 -14.231 9.612 1.00 94.69 91 ARG A O 1
ATOM 696 N N . THR A 1 92 ? -8.494 -13.515 8.119 1.00 94.94 92 THR A N 1
ATOM 697 C CA . THR A 1 92 ? -7.570 -14.656 8.272 1.00 94.94 92 THR A CA 1
ATOM 698 C C . THR A 1 92 ? -6.188 -14.269 8.777 1.00 94.94 92 THR A C 1
ATOM 700 O O . THR A 1 92 ? -5.449 -15.146 9.207 1.00 94.94 92 THR A O 1
ATOM 703 N N . LEU A 1 93 ? -5.831 -12.984 8.751 1.00 95.81 93 LEU A N 1
ATOM 704 C CA . LEU A 1 93 ? -4.582 -12.504 9.336 1.00 95.81 93 LEU A CA 1
ATOM 705 C C . LEU A 1 93 ? -4.760 -12.420 10.857 1.00 95.81 93 LEU A C 1
ATOM 707 O O . LEU A 1 93 ? -5.679 -11.743 11.314 1.00 95.81 93 LEU A O 1
ATOM 711 N N . ARG A 1 94 ? -3.931 -13.139 11.621 1.00 91.62 94 ARG A N 1
ATOM 712 C CA . ARG A 1 94 ? -4.033 -13.215 13.088 1.00 91.62 94 ARG A CA 1
ATOM 713 C C . ARG A 1 94 ? -2.862 -12.544 13.806 1.00 91.62 94 ARG A C 1
ATOM 715 O O . ARG A 1 94 ? -3.112 -11.873 14.796 1.00 91.62 94 ARG A O 1
ATOM 722 N N . ASP A 1 95 ? -1.662 -12.597 13.230 1.00 92.88 95 ASP A N 1
ATOM 723 C CA . ASP A 1 95 ? -0.436 -12.089 13.855 1.00 92.88 95 ASP A CA 1
ATOM 724 C C . ASP A 1 95 ? 0.373 -11.256 12.842 1.00 92.88 95 ASP A C 1
ATOM 726 O O . ASP A 1 95 ? 1.231 -11.787 12.138 1.00 92.88 95 ASP A O 1
ATOM 730 N N . PRO A 1 96 ? 0.045 -9.964 12.658 1.00 95.94 96 PRO A N 1
ATOM 731 C CA . PRO A 1 96 ? 0.800 -9.095 11.761 1.00 95.94 96 PRO A CA 1
ATOM 732 C C . PRO A 1 96 ? 2.186 -8.761 12.339 1.00 95.94 96 PRO A C 1
ATOM 734 O O . PRO A 1 96 ? 2.284 -8.199 13.427 1.00 95.94 96 PRO A O 1
ATOM 737 N N . GLU A 1 97 ? 3.253 -9.051 11.593 1.00 94.75 97 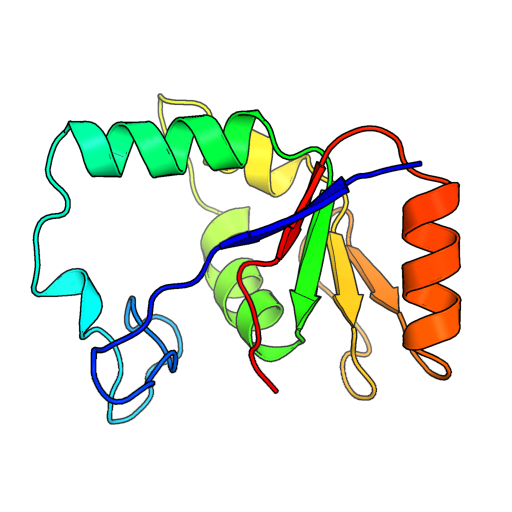GLU A N 1
ATOM 738 C CA . GLU A 1 97 ? 4.641 -8.817 12.034 1.00 94.75 97 GLU A CA 1
ATOM 739 C C . GLU A 1 97 ? 5.163 -7.417 11.677 1.00 94.75 97 GLU A C 1
ATOM 741 O O . GLU A 1 97 ? 6.048 -6.882 12.345 1.00 94.75 97 GLU A O 1
ATOM 746 N N . TRP A 1 98 ? 4.605 -6.789 10.637 1.00 97.06 98 TRP A N 1
ATOM 747 C CA . TRP A 1 98 ? 4.997 -5.435 10.253 1.00 97.06 98 TRP A CA 1
ATOM 748 C C . TRP A 1 98 ? 4.492 -4.425 11.288 1.00 97.06 98 TRP A C 1
ATOM 750 O O . TRP A 1 98 ? 3.310 -4.422 11.647 1.00 97.06 98 TRP A O 1
ATOM 760 N N . ASN A 1 99 ? 5.375 -3.548 11.760 1.00 96.25 99 ASN A N 1
ATOM 761 C CA . ASN A 1 99 ? 5.074 -2.580 12.809 1.00 96.25 99 ASN A CA 1
ATOM 762 C C . ASN A 1 99 ? 3.894 -1.654 12.451 1.00 96.25 99 ASN A C 1
ATOM 764 O O . ASN A 1 99 ? 3.623 -1.372 11.284 1.00 96.25 99 ASN A O 1
ATOM 768 N N . ASN A 1 100 ? 3.224 -1.134 13.483 1.00 97.00 100 ASN A N 1
ATOM 769 C CA . ASN A 1 100 ? 2.079 -0.221 13.373 1.00 97.00 100 ASN A CA 1
ATOM 770 C C . ASN A 1 100 ? 0.872 -0.819 12.626 1.00 97.00 100 ASN A C 1
ATOM 772 O O . ASN A 1 100 ? 0.115 -0.084 11.994 1.00 97.00 100 ASN A O 1
ATOM 776 N N . THR A 1 101 ? 0.678 -2.140 12.701 1.00 98.44 101 THR A N 1
ATOM 777 C CA . THR A 1 101 ? -0.424 -2.832 12.019 1.00 98.44 101 THR A CA 1
ATOM 778 C C . THR A 1 101 ? -1.608 -3.111 12.943 1.00 98.44 101 THR A C 1
ATOM 780 O O . THR A 1 101 ? -1.454 -3.681 14.017 1.00 98.44 101 THR A O 1
ATOM 783 N N . THR A 1 102 ? -2.809 -2.766 12.482 1.00 97.50 102 THR A N 1
ATOM 784 C CA . THR A 1 102 ? -4.099 -3.124 13.085 1.00 97.50 102 THR A CA 1
ATOM 785 C C . THR A 1 102 ? -4.922 -3.929 12.084 1.00 97.50 102 THR A C 1
ATOM 787 O O . THR A 1 102 ? -5.154 -3.478 10.964 1.00 97.50 102 THR A O 1
ATOM 790 N N . VAL A 1 103 ? -5.399 -5.114 12.469 1.00 97.56 103 VAL A N 1
ATOM 791 C CA . VAL A 1 103 ? -6.278 -5.922 11.608 1.00 97.56 103 VAL A CA 1
ATOM 792 C C . VAL A 1 103 ? -7.736 -5.531 11.844 1.00 97.56 103 VAL A C 1
ATOM 794 O O . VAL A 1 103 ? -8.247 -5.651 12.956 1.00 97.56 103 VAL A O 1
ATOM 797 N N . LEU A 1 104 ? -8.418 -5.094 10.788 1.00 95.81 104 LEU A N 1
ATOM 798 C CA . LEU A 1 104 ? -9.858 -4.860 10.776 1.00 95.81 104 LEU A CA 1
ATOM 799 C C . LEU A 1 104 ? -10.557 -6.163 10.374 1.00 95.81 104 LEU A C 1
ATOM 801 O O . LEU A 1 104 ? -10.309 -6.685 9.286 1.00 95.81 104 LEU A O 1
ATOM 805 N N . SER A 1 105 ? -11.425 -6.687 11.244 1.00 90.50 105 SER A N 1
ATOM 806 C CA . SER A 1 105 ? -12.182 -7.930 11.032 1.00 90.50 105 SER A CA 1
ATOM 807 C C . SER A 1 105 ? -13.675 -7.732 11.324 1.00 90.50 105 SER A C 1
ATOM 809 O O . SER A 1 105 ? -14.046 -6.822 12.061 1.00 90.50 105 SER A O 1
ATOM 811 N N . GLY A 1 106 ? -14.542 -8.572 10.747 1.00 90.69 106 GLY A N 1
ATOM 812 C CA . GLY A 1 106 ? -15.995 -8.487 10.944 1.00 90.69 106 GLY A CA 1
ATOM 813 C C . GLY A 1 106 ? -16.688 -7.571 9.931 1.00 90.69 106 GLY A C 1
ATOM 814 O O . GLY A 1 106 ? -16.605 -7.827 8.728 1.00 90.69 106 GLY A O 1
ATOM 815 N N . ASP A 1 107 ? -17.399 -6.547 10.415 1.00 94.06 107 ASP A N 1
ATOM 816 C CA . ASP A 1 107 ? -18.050 -5.534 9.573 1.00 94.06 107 ASP A CA 1
ATOM 817 C C . ASP A 1 107 ? -17.012 -4.567 8.989 1.00 94.06 107 ASP A C 1
ATOM 819 O O . ASP A 1 107 ? -16.621 -3.575 9.604 1.00 94.06 107 ASP A O 1
ATOM 823 N N . PHE A 1 108 ? -16.550 -4.877 7.780 1.00 93.06 108 PHE A N 1
ATOM 824 C CA . PHE A 1 108 ? -15.535 -4.085 7.097 1.00 93.06 108 PHE A CA 1
ATOM 825 C C . PHE A 1 108 ? -16.027 -2.699 6.689 1.00 93.06 108 PHE A C 1
ATOM 827 O O . PHE A 1 108 ? -15.263 -1.741 6.782 1.00 93.06 108 PHE A O 1
ATOM 834 N N . VAL A 1 109 ? -17.286 -2.572 6.260 1.00 94.19 109 VAL A N 1
ATOM 835 C CA . VAL A 1 109 ? -17.833 -1.280 5.826 1.00 94.19 109 VAL A CA 1
ATOM 836 C C . VAL A 1 109 ? -17.940 -0.352 7.028 1.00 94.19 109 VAL A C 1
ATOM 838 O O . VAL A 1 109 ? -17.473 0.785 6.954 1.00 94.19 109 VAL A O 1
ATOM 841 N N . GLY A 1 110 ? -18.469 -0.844 8.151 1.00 96.38 110 GLY A N 1
ATOM 842 C CA . GLY A 1 110 ? -18.524 -0.089 9.400 1.00 96.38 110 GLY A CA 1
ATOM 843 C C . GLY A 1 110 ? -17.135 0.281 9.917 1.00 96.38 110 GLY A C 1
ATOM 844 O O . GLY A 1 110 ? -16.880 1.451 10.199 1.00 96.38 110 GLY A O 1
ATOM 845 N N . ALA A 1 111 ? -16.206 -0.679 9.963 1.00 95.31 111 ALA A N 1
ATOM 846 C CA . ALA A 1 111 ? -14.844 -0.446 10.444 1.00 95.31 111 ALA A CA 1
ATOM 847 C C . ALA A 1 111 ? -14.082 0.591 9.598 1.00 95.31 111 ALA A C 1
ATOM 849 O O . ALA A 1 111 ? -13.464 1.502 10.148 1.00 95.31 111 ALA A O 1
ATOM 850 N N . VAL A 1 112 ? -14.150 0.498 8.265 1.00 95.31 112 VAL A N 1
ATOM 851 C CA . VAL A 1 112 ? -13.495 1.463 7.365 1.00 95.31 112 VAL A CA 1
ATOM 852 C C . VAL A 1 112 ? -14.185 2.828 7.419 1.00 95.31 112 VAL A C 1
ATOM 854 O O . VAL A 1 112 ? -13.505 3.853 7.378 1.00 95.31 112 VAL A O 1
ATOM 857 N N . SER A 1 113 ? -15.512 2.872 7.565 1.00 95.69 113 SER A N 1
ATOM 858 C CA . SER A 1 113 ? -16.246 4.138 7.713 1.00 95.69 113 SER A CA 1
ATOM 859 C C . SER A 1 113 ? -15.839 4.872 8.992 1.00 95.69 113 SER A C 1
ATOM 861 O O . SER A 1 113 ? -15.485 6.048 8.933 1.00 95.69 113 SER A O 1
ATOM 863 N N . GLN A 1 114 ? -15.778 4.167 10.125 1.00 95.06 114 GLN A N 1
ATOM 864 C CA . GLN A 1 114 ? -15.298 4.727 11.393 1.00 95.06 114 GLN A CA 1
ATOM 865 C C . GLN A 1 114 ? -13.838 5.175 11.299 1.00 95.06 114 GLN A C 1
ATOM 867 O O . GLN A 1 114 ? -13.486 6.253 11.776 1.00 95.06 114 GLN A O 1
ATOM 872 N N . LEU A 1 115 ? -12.986 4.385 10.638 1.00 95.19 115 LEU A N 1
ATOM 873 C CA . LEU A 1 115 ? -11.594 4.755 10.405 1.00 95.19 115 LEU A CA 1
ATOM 874 C C . LEU A 1 115 ? -11.490 6.061 9.605 1.00 95.19 115 LEU A C 1
ATOM 876 O O . LEU A 1 115 ? -10.734 6.959 9.974 1.00 95.19 115 LEU A O 1
ATOM 880 N N . LYS A 1 116 ? -12.278 6.192 8.535 1.00 95.94 116 LYS A N 1
ATOM 881 C CA . LYS A 1 116 ? -12.332 7.400 7.707 1.00 95.94 116 LYS A CA 1
ATOM 882 C C . LYS A 1 116 ? -12.811 8.616 8.506 1.00 95.94 116 LYS A C 1
ATOM 884 O O . LYS A 1 116 ? -12.339 9.726 8.268 1.00 95.94 116 LYS A O 1
ATOM 889 N N . GLU A 1 117 ? -13.733 8.450 9.447 1.00 96.44 117 GLU A N 1
ATOM 890 C CA . GLU A 1 117 ? -14.191 9.542 10.314 1.00 96.44 117 GLU A CA 1
ATOM 891 C C . GLU A 1 117 ? -13.134 9.961 11.343 1.00 96.44 117 GLU A C 1
ATOM 893 O O . GLU A 1 117 ? -12.897 11.161 11.513 1.00 96.44 117 GLU A O 1
ATOM 898 N N . ALA A 1 118 ? -12.481 8.983 11.977 1.00 93.62 118 ALA A N 1
ATOM 899 C CA . ALA A 1 118 ? -11.498 9.190 13.038 1.00 93.62 118 ALA A CA 1
ATOM 900 C C . ALA A 1 118 ? -10.170 9.771 12.532 1.00 93.62 118 ALA A C 1
ATOM 902 O O . ALA A 1 118 ? -9.526 10.548 13.237 1.00 93.62 118 ALA A O 1
ATOM 903 N N . GLN A 1 119 ? -9.759 9.412 11.315 1.00 92.19 119 GLN A N 1
ATOM 904 C CA . GLN A 1 119 ? -8.499 9.865 10.737 1.00 92.19 119 GLN A CA 1
ATOM 905 C C . GLN A 1 119 ? -8.645 11.201 9.996 1.00 92.19 119 GLN A C 1
ATOM 907 O O . GLN A 1 119 ? -9.711 11.587 9.498 1.00 92.19 119 GLN A O 1
ATOM 912 N N . ARG A 1 120 ? -7.530 11.928 9.916 1.00 92.50 120 ARG A N 1
ATOM 913 C CA . ARG A 1 120 ? -7.352 13.077 9.019 1.00 92.50 120 ARG A CA 1
ATOM 914 C C . ARG A 1 120 ? -6.357 12.692 7.927 1.00 92.50 120 ARG A C 1
ATOM 916 O O . ARG A 1 120 ? -5.562 11.786 8.134 1.00 92.50 120 ARG A O 1
ATOM 923 N N . GLY A 1 121 ? -6.419 13.389 6.795 1.00 94.88 121 GLY A N 1
ATOM 924 C CA . GLY A 1 121 ? -5.482 13.166 5.697 1.00 94.88 121 GLY A CA 1
ATOM 925 C C . GLY A 1 121 ? -5.820 11.949 4.834 1.00 94.88 121 GLY A C 1
ATOM 926 O O . GLY A 1 121 ? -7.004 11.645 4.645 1.00 94.88 121 GLY A O 1
ATOM 927 N N . GLU A 1 122 ? -4.808 11.304 4.262 1.00 97.75 122 GLU A N 1
ATOM 928 C CA . GLU A 1 122 ? -4.963 10.321 3.183 1.00 97.75 122 GLU A CA 1
ATOM 929 C C . GLU A 1 122 ? -4.800 8.873 3.651 1.00 97.75 122 GLU A C 1
ATOM 931 O O . GLU A 1 122 ? -3.785 8.481 4.226 1.00 97.75 122 GLU A O 1
ATOM 936 N N . LEU A 1 123 ? -5.824 8.066 3.363 1.00 97.94 123 LEU A N 1
ATOM 937 C CA . LEU A 1 123 ? -5.831 6.621 3.547 1.00 97.94 123 LEU A CA 1
ATOM 938 C C . LEU A 1 123 ? -5.548 5.987 2.186 1.00 97.94 123 LEU A C 1
ATOM 940 O O . LEU A 1 123 ? -6.449 5.879 1.350 1.00 97.94 123 LEU A O 1
ATOM 944 N N . LEU A 1 124 ? -4.291 5.612 1.971 1.00 97.50 124 LEU A N 1
ATOM 945 C CA . LEU A 1 124 ? -3.807 5.048 0.721 1.00 97.50 124 LEU A CA 1
ATOM 946 C C . LEU A 1 124 ? -4.121 3.552 0.648 1.00 97.50 124 LEU A C 1
ATOM 948 O O . LEU A 1 124 ? -3.730 2.769 1.516 1.00 97.50 124 LEU A O 1
ATOM 952 N N . VAL A 1 125 ? -4.813 3.172 -0.419 1.00 96.81 125 VAL A N 1
ATOM 953 C CA . VAL A 1 125 ? -5.148 1.803 -0.793 1.00 96.81 125 VAL A CA 1
ATOM 954 C C . VAL A 1 125 ? -4.323 1.450 -2.024 1.00 96.81 125 VAL A C 1
ATOM 956 O O . VAL A 1 125 ? -4.599 1.948 -3.112 1.00 96.81 125 VAL A O 1
ATOM 959 N N . ASN A 1 126 ? -3.317 0.594 -1.834 1.00 92.81 126 ASN A N 1
ATOM 960 C CA . ASN A 1 126 ? -2.541 -0.013 -2.928 1.00 92.81 126 ASN A CA 1
ATOM 961 C C . ASN A 1 126 ? -2.999 -1.434 -3.276 1.00 92.81 126 ASN A C 1
ATOM 963 O O . ASN A 1 126 ? -2.303 -2.164 -3.976 1.00 92.81 126 ASN A O 1
ATOM 967 N N . GLY A 1 127 ? -4.080 -1.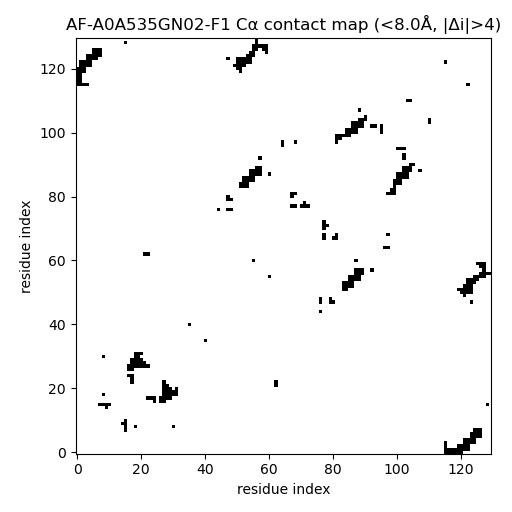878 -2.647 1.00 91.25 127 GLY A N 1
ATOM 968 C CA . GLY A 1 127 ? -4.621 -3.203 -2.847 1.00 91.25 127 GLY A CA 1
ATOM 969 C C . GLY A 1 127 ? -5.157 -3.806 -1.559 1.00 91.25 127 GLY A C 1
ATOM 970 O O . GLY A 1 127 ? -4.989 -3.274 -0.464 1.00 91.25 127 GLY A O 1
ATOM 971 N N . SER A 1 128 ? -5.811 -4.956 -1.631 1.00 88.62 128 SER A N 1
ATOM 972 C CA . SER A 1 128 ? -5.998 -5.762 -2.846 1.00 88.62 128 SER A CA 1
ATOM 973 C C . SER A 1 128 ? -7.359 -5.473 -3.492 1.00 88.62 128 SER A C 1
ATOM 975 O O . SER A 1 128 ? -8.271 -5.005 -2.820 1.00 88.62 128 SER A O 1
ATOM 977 N N . CYS A 1 129 ? -7.523 -5.804 -4.772 1.00 81.56 129 CYS A N 1
ATOM 978 C CA . CYS A 1 129 ? -8.772 -5.609 -5.520 1.00 81.56 129 CYS A CA 1
ATOM 979 C C . CYS A 1 129 ? -9.902 -6.622 -5.204 1.00 81.56 129 CYS A C 1
ATOM 981 O O . CYS A 1 129 ? -10.913 -6.639 -5.906 1.00 81.56 129 CYS A O 1
ATOM 983 N N . GLN A 1 130 ? -9.723 -7.483 -4.191 1.00 66.94 130 GLN A N 1
ATOM 984 C CA . GLN A 1 130 ? -10.607 -8.607 -3.831 1.00 66.94 130 GLN A CA 1
ATOM 985 C C . GLN A 1 130 ? -11.547 -8.298 -2.666 1.00 66.94 130 GLN A C 1
ATOM 987 O O . GLN A 1 130 ? -11.107 -7.605 -1.722 1.00 66.94 130 GLN A O 1
#

Sequence (130 aa):
MGRIVVSEFVTVDGVMEDPVGSEKTTRGGWASQFSRGPEGDKFTLDEVQSADVLLLGRKTYQGYAADWPSRTDEAGLAAKMNAMPKYVVSRTLRDPEWNNTTVLSGDFVGAVSQLKEAQRGELLVNGSCQ